Protein AF-A0A8S0GQ00-F1 (afdb_monomer_lite)

pLDDT: mean 97.74, std 0.99, range [93.31, 98.81]

Foldseek 3Di:
DLVPDDPVVSQCLQQQAPVRGFDDPVLVVVVVCCCVDPVNVVDPPDDDDSRNHGPDDD

Structure (mmCIF, N/CA/C/O backbone):
data_AF-A0A8S0GQ00-F1
#
_entry.id   AF-A0A8S0GQ00-F1
#
loop_
_atom_site.group_PDB
_atom_site.id
_atom_site.type_symbol
_atom_site.label_atom_id
_atom_site.label_alt_id
_atom_site.label_comp_id
_atom_site.label_asym_id
_atom_site.label_entity_id
_atom_site.label_seq_id
_atom_site.pdbx_PDB_ins_code
_atom_site.Cartn_x
_atom_site.Cartn_y
_atom_site.Cartn_z
_atom_site.occupancy
_atom_site.B_iso_or_equiv
_atom_site.auth_seq_id
_atom_site.auth_comp_id
_atom_site.auth_asym_id
_atom_site.auth_atom_id
_atom_sit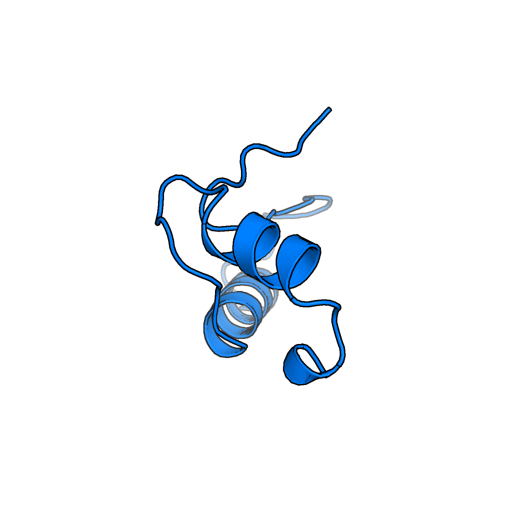e.pdbx_PDB_model_num
ATOM 1 N N . MET A 1 1 ? -1.346 -8.963 -12.217 1.00 95.44 1 MET A N 1
ATOM 2 C CA . MET A 1 1 ? -1.665 -7.628 -12.784 1.00 95.44 1 MET A CA 1
ATOM 3 C C . MET A 1 1 ? -0.410 -6.777 -12.985 1.00 95.44 1 MET A C 1
ATOM 5 O O . MET A 1 1 ? -0.194 -6.333 -14.102 1.00 95.44 1 MET A O 1
ATOM 9 N N . THR A 1 2 ? 0.470 -6.638 -11.988 1.00 96.44 2 THR A N 1
ATOM 10 C CA . THR A 1 2 ? 1.701 -5.812 -12.049 1.00 96.44 2 THR A CA 1
ATOM 11 C C . THR A 1 2 ? 2.659 -6.141 -13.202 1.00 96.44 2 THR A C 1
ATOM 13 O O . THR A 1 2 ? 3.254 -5.239 -13.780 1.00 96.44 2 THR A O 1
ATOM 16 N N . ALA A 1 3 ? 2.780 -7.412 -13.602 1.00 96.44 3 ALA A N 1
ATOM 17 C CA . ALA A 1 3 ? 3.625 -7.812 -14.735 1.00 96.44 3 ALA A CA 1
ATOM 18 C C . ALA A 1 3 ? 3.207 -7.177 -16.080 1.00 96.44 3 ALA A C 1
ATOM 20 O O . ALA A 1 3 ? 4.037 -7.057 -16.975 1.00 96.44 3 ALA A O 1
ATOM 21 N N . LYS A 1 4 ? 1.945 -6.738 -16.207 1.00 98.25 4 LYS A N 1
ATOM 22 C CA . LYS A 1 4 ? 1.421 -6.058 -17.402 1.00 98.25 4 LYS A CA 1
ATOM 23 C C . LYS A 1 4 ? 1.783 -4.565 -17.457 1.00 98.25 4 LYS A C 1
ATOM 25 O O . LYS A 1 4 ? 1.561 -3.934 -18.481 1.00 98.25 4 LYS A O 1
ATOM 30 N N . VAL A 1 5 ? 2.325 -3.993 -16.378 1.00 97.88 5 VAL A N 1
ATOM 31 C CA . VAL A 1 5 ? 2.774 -2.591 -16.341 1.00 97.88 5 VAL A CA 1
ATOM 32 C C . VAL A 1 5 ? 4.076 -2.450 -17.147 1.00 97.88 5 VAL A C 1
ATOM 34 O O . VAL A 1 5 ? 4.969 -3.289 -16.959 1.00 97.88 5 VAL A O 1
ATOM 37 N N . PRO A 1 6 ? 4.223 -1.414 -18.004 1.00 98.50 6 PRO A N 1
ATOM 38 C CA . PRO A 1 6 ? 5.448 -1.155 -18.760 1.00 98.50 6 PRO A CA 1
ATOM 39 C C . PRO A 1 6 ? 6.693 -1.119 -17.872 1.00 98.50 6 PRO A C 1
ATOM 41 O O . PRO A 1 6 ? 6.652 -0.601 -16.756 1.00 98.50 6 PRO A O 1
ATOM 44 N N . PHE A 1 7 ? 7.806 -1.656 -18.378 1.00 98.00 7 PHE A N 1
ATOM 45 C CA . PHE A 1 7 ? 9.017 -1.909 -17.592 1.00 98.00 7 PHE A CA 1
ATOM 46 C C . PHE A 1 7 ? 9.501 -0.688 -16.799 1.00 98.00 7 PHE A C 1
ATOM 48 O O . PHE A 1 7 ? 9.670 -0.793 -15.588 1.00 98.00 7 PHE A O 1
ATOM 55 N N . ALA A 1 8 ? 9.663 0.465 -17.456 1.00 98.19 8 ALA A N 1
ATOM 56 C CA . ALA A 1 8 ? 10.185 1.669 -16.810 1.00 98.19 8 ALA A CA 1
ATOM 57 C C . ALA A 1 8 ? 9.293 2.137 -15.645 1.00 98.19 8 ALA A C 1
ATOM 59 O O . ALA A 1 8 ? 9.793 2.410 -14.558 1.00 98.19 8 ALA A O 1
ATOM 60 N N . LEU A 1 9 ? 7.969 2.146 -15.841 1.00 98.12 9 LEU A N 1
ATOM 61 C CA . LEU A 1 9 ? 7.007 2.523 -14.799 1.00 98.12 9 LEU A CA 1
ATOM 62 C C . LEU A 1 9 ? 6.980 1.507 -13.654 1.00 98.12 9 LEU A C 1
ATOM 64 O O . LEU A 1 9 ? 6.925 1.885 -12.485 1.00 98.12 9 LEU A O 1
ATOM 68 N N . ARG A 1 10 ? 7.050 0.214 -13.979 1.00 98.25 10 ARG A N 1
ATOM 69 C CA . ARG A 1 10 ? 7.089 -0.858 -12.982 1.00 98.25 10 ARG A CA 1
ATOM 70 C C . ARG A 1 10 ? 8.344 -0.782 -12.115 1.00 98.25 10 ARG A C 1
ATOM 72 O O . ARG A 1 10 ? 8.244 -0.978 -10.907 1.00 98.25 10 ARG A O 1
ATOM 79 N N . GLU A 1 11 ? 9.503 -0.514 -12.712 1.00 98.25 11 GLU A N 1
ATOM 80 C CA . GLU A 1 11 ? 10.770 -0.458 -11.980 1.00 98.25 11 GLU A CA 1
ATOM 81 C C . GLU A 1 11 ? 10.901 0.822 -11.152 1.00 98.25 11 GLU A C 1
ATOM 83 O O . GLU A 1 11 ? 11.326 0.760 -9.999 1.00 98.25 11 GLU A O 1
ATOM 88 N N . ALA A 1 12 ? 10.451 1.960 -11.691 1.00 97.94 12 ALA A N 1
ATOM 89 C CA . ALA A 1 12 ? 10.335 3.204 -10.937 1.00 97.94 12 ALA A CA 1
ATOM 90 C C . ALA A 1 12 ? 9.452 3.005 -9.693 1.00 97.94 12 ALA A C 1
ATOM 92 O O . ALA A 1 12 ? 9.898 3.249 -8.575 1.00 97.94 12 ALA A O 1
ATOM 93 N N . GLY A 1 13 ? 8.245 2.451 -9.859 1.00 97.31 13 GLY A N 1
ATOM 94 C CA . GLY A 1 13 ? 7.343 2.167 -8.737 1.00 97.31 13 GLY A CA 1
ATOM 95 C C . GLY A 1 13 ? 7.915 1.181 -7.711 1.00 97.31 13 GLY A C 1
ATOM 96 O O . GLY A 1 13 ? 7.645 1.317 -6.522 1.00 97.31 13 GLY A O 1
ATOM 97 N N . ARG A 1 14 ? 8.734 0.212 -8.144 1.00 97.38 14 ARG A N 1
ATOM 98 C CA . ARG A 1 14 ? 9.397 -0.752 -7.252 1.00 97.38 14 ARG A CA 1
ATOM 99 C C . ARG A 1 14 ? 10.502 -0.114 -6.405 1.00 97.38 14 ARG A C 1
ATOM 101 O O . ARG A 1 14 ? 10.702 -0.562 -5.286 1.00 97.38 14 ARG A O 1
ATOM 108 N N . ARG A 1 15 ? 11.238 0.872 -6.930 1.00 98.06 15 ARG A N 1
ATOM 109 C CA . ARG A 1 15 ? 12.446 1.413 -6.274 1.00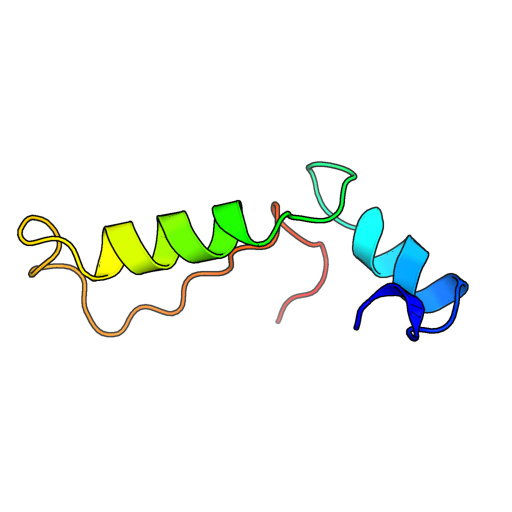 98.06 15 ARG A CA 1
ATOM 110 C C . ARG A 1 15 ? 12.267 2.784 -5.632 1.00 98.06 15 ARG A C 1
ATOM 112 O O . ARG A 1 15 ? 13.054 3.140 -4.766 1.00 98.06 15 ARG A O 1
ATOM 119 N N . MET A 1 16 ? 11.270 3.565 -6.043 1.00 98.38 16 MET A N 1
ATOM 120 C CA . MET A 1 16 ? 11.039 4.929 -5.547 1.00 98.38 16 MET A CA 1
ATOM 121 C C . MET A 1 16 ? 10.283 4.941 -4.210 1.00 98.38 16 MET A C 1
ATOM 123 O O . MET A 1 16 ? 9.198 5.521 -4.083 1.00 98.38 16 MET A O 1
ATOM 127 N N . SER A 1 17 ? 10.862 4.280 -3.215 1.00 98.25 17 SER A N 1
ATOM 128 C CA . SER A 1 17 ? 10.415 4.238 -1.826 1.00 98.25 17 SER A CA 1
ATOM 129 C C . SER A 1 17 ? 11.622 4.037 -0.916 1.00 98.25 17 SER A C 1
ATOM 131 O O . SER A 1 17 ? 12.656 3.534 -1.359 1.00 98.25 17 SER A O 1
ATOM 133 N N . SER A 1 18 ? 11.507 4.395 0.360 1.00 98.50 18 SER A N 1
ATOM 134 C CA . SER A 1 18 ? 12.610 4.205 1.313 1.00 98.50 18 SER A CA 1
ATOM 135 C C . SER A 1 18 ? 12.992 2.738 1.504 1.00 98.50 18 SER A C 1
ATOM 137 O O . SER A 1 18 ? 14.143 2.437 1.804 1.00 98.50 18 SER A O 1
ATOM 139 N N . LEU A 1 19 ? 12.050 1.812 1.297 1.00 98.31 19 LEU A N 1
ATOM 140 C CA . LEU A 1 19 ? 12.322 0.375 1.370 1.00 98.31 19 LEU A CA 1
ATOM 141 C C . LEU A 1 19 ? 12.994 -0.189 0.108 1.00 98.31 19 LEU A C 1
ATOM 143 O O . LEU A 1 19 ? 13.399 -1.350 0.122 1.00 98.31 19 LEU A O 1
ATOM 147 N N . GLY A 1 20 ? 13.082 0.581 -0.984 1.00 98.06 20 GLY A N 1
ATOM 148 C CA . GLY A 1 20 ? 13.742 0.178 -2.233 1.00 98.06 20 GLY A CA 1
ATOM 149 C C . GLY A 1 20 ? 13.127 -1.042 -2.934 1.00 98.06 20 GLY A C 1
ATOM 150 O O . GLY A 1 20 ? 13.744 -1.611 -3.836 1.00 98.06 20 GLY A O 1
ATOM 151 N N . GLN A 1 21 ? 11.929 -1.458 -2.519 1.00 98.44 21 GLN A N 1
ATOM 152 C CA . GLN A 1 21 ? 11.233 -2.645 -3.009 1.00 98.44 21 GLN A CA 1
ATOM 153 C C . GLN A 1 21 ? 9.727 -2.399 -3.160 1.00 98.44 21 GLN A C 1
ATOM 155 O O . GLN A 1 21 ? 9.146 -1.512 -2.530 1.00 98.44 21 GLN A O 1
ATOM 160 N N . GLY A 1 22 ? 9.094 -3.216 -4.006 1.00 97.75 22 GLY A N 1
ATOM 161 C CA . GLY A 1 22 ? 7.642 -3.234 -4.159 1.00 97.75 22 GLY A CA 1
ATOM 162 C C . GLY A 1 22 ? 6.994 -4.064 -3.055 1.00 97.75 22 GLY A C 1
ATOM 163 O O . GLY A 1 22 ? 7.551 -5.083 -2.657 1.00 97.75 22 GLY A O 1
ATOM 164 N N . GLY A 1 23 ? 5.817 -3.637 -2.599 1.00 98.19 23 GLY A N 1
ATOM 165 C CA . GLY A 1 23 ? 5.065 -4.351 -1.568 1.00 98.19 23 GLY A CA 1
ATOM 166 C C . GLY A 1 23 ? 4.465 -5.673 -2.047 1.00 98.19 23 GLY A C 1
ATOM 167 O O . GLY A 1 23 ? 4.331 -5.941 -3.249 1.00 98.19 23 GLY A O 1
ATOM 168 N N . LEU A 1 24 ? 4.064 -6.481 -1.075 1.00 98.50 24 LEU A N 1
ATOM 169 C CA . LEU A 1 24 ? 3.323 -7.721 -1.241 1.00 98.50 24 LEU A CA 1
ATOM 170 C C . LEU A 1 24 ? 1.832 -7.496 -0.931 1.00 98.50 24 LEU A C 1
ATOM 172 O O . LEU A 1 24 ? 1.479 -6.579 -0.191 1.00 98.50 24 LEU A O 1
ATOM 176 N N . PRO A 1 25 ? 0.920 -8.341 -1.451 1.00 98.56 25 PRO A N 1
ATOM 177 C CA . PRO A 1 25 ? -0.500 -8.254 -1.097 1.00 98.56 25 PRO A CA 1
ATOM 178 C C . PRO A 1 25 ? -0.770 -8.390 0.409 1.00 98.56 25 PRO A C 1
ATOM 180 O O . PRO A 1 25 ? -1.719 -7.793 0.912 1.00 98.56 25 PRO A O 1
ATOM 183 N N . GLN A 1 26 ? 0.070 -9.150 1.122 1.00 98.69 26 GLN A N 1
ATOM 184 C CA . GLN A 1 26 ? -0.031 -9.328 2.570 1.00 98.69 26 GLN A CA 1
ATOM 185 C C . GLN A 1 26 ? 0.131 -8.006 3.331 1.00 98.69 26 GLN A C 1
ATOM 187 O O . GLN A 1 26 ? -0.651 -7.757 4.240 1.00 98.69 26 GLN A O 1
ATOM 192 N N . ASP A 1 27 ? 1.043 -7.126 2.913 1.00 98.62 27 ASP A N 1
ATOM 193 C CA . ASP A 1 27 ? 1.281 -5.836 3.580 1.00 98.62 27 ASP A CA 1
ATOM 194 C C . ASP A 1 27 ? 0.006 -4.972 3.604 1.00 98.62 27 ASP A C 1
ATOM 196 O O . ASP A 1 27 ? -0.316 -4.306 4.588 1.00 98.62 27 ASP A O 1
ATOM 200 N N . VAL A 1 28 ? -0.761 -5.004 2.506 1.00 98.69 28 VAL A N 1
ATOM 201 C CA . VAL A 1 28 ? -2.054 -4.312 2.410 1.00 98.69 28 VAL A CA 1
ATOM 202 C C . VAL A 1 28 ? -3.102 -5.009 3.276 1.00 98.69 28 VAL A C 1
ATOM 204 O O . VAL A 1 28 ? -3.867 -4.338 3.968 1.00 98.69 28 VAL A O 1
ATOM 207 N N . ALA A 1 29 ? -3.139 -6.344 3.254 1.00 98.69 29 ALA A N 1
ATOM 208 C CA . ALA A 1 29 ? -4.083 -7.124 4.047 1.00 98.69 29 ALA A CA 1
ATOM 209 C C . ALA A 1 29 ? -3.893 -6.902 5.555 1.00 98.69 29 ALA A C 1
ATOM 211 O O . ALA A 1 29 ? -4.881 -6.761 6.269 1.00 98.69 29 ALA A O 1
ATOM 212 N N . GLU A 1 30 ? -2.652 -6.804 6.033 1.00 98.81 30 GLU A N 1
ATOM 213 C CA . GLU A 1 30 ? -2.336 -6.531 7.438 1.00 98.81 30 GLU A CA 1
ATOM 214 C C . GLU A 1 30 ? -2.813 -5.142 7.872 1.00 98.81 30 GLU A C 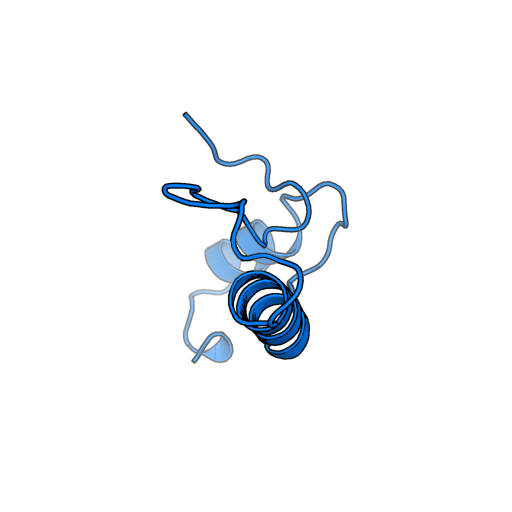1
ATOM 216 O O . GLU A 1 30 ? -3.437 -5.012 8.924 1.00 98.81 30 GLU A O 1
ATOM 221 N N . ALA A 1 31 ? -2.614 -4.113 7.043 1.00 98.50 31 ALA A N 1
ATOM 222 C CA . ALA A 1 31 ? -3.123 -2.771 7.327 1.00 98.50 31 ALA A CA 1
ATOM 223 C C . ALA A 1 31 ? -4.663 -2.732 7.387 1.00 98.50 31 ALA A C 1
ATOM 225 O O . ALA A 1 31 ? -5.240 -2.089 8.266 1.00 98.50 31 ALA A O 1
ATOM 226 N N . VAL A 1 32 ? -5.338 -3.448 6.480 1.00 98.38 32 VAL A N 1
ATOM 227 C CA . VAL A 1 32 ? -6.806 -3.577 6.484 1.00 98.38 32 VAL A CA 1
ATOM 228 C C . VAL A 1 32 ? -7.287 -4.354 7.710 1.00 98.38 32 VAL A C 1
ATOM 230 O O . VAL A 1 32 ? -8.229 -3.923 8.371 1.00 98.38 32 VAL A O 1
ATOM 233 N N . ALA A 1 33 ? -6.635 -5.469 8.047 1.00 98.31 33 ALA A N 1
ATOM 234 C CA . ALA A 1 33 ? -6.963 -6.268 9.223 1.00 98.31 33 ALA A CA 1
ATOM 235 C C . ALA A 1 33 ? -6.784 -5.459 10.514 1.00 98.31 33 ALA A C 1
ATOM 237 O O . ALA A 1 33 ? -7.651 -5.494 11.384 1.00 98.31 33 ALA A O 1
ATOM 238 N N . TRP A 1 34 ? -5.715 -4.663 10.605 1.00 98.12 34 TRP A N 1
ATOM 239 C CA . TRP A 1 34 ? -5.499 -3.745 11.717 1.00 98.12 34 TRP A CA 1
ATOM 240 C C . TRP A 1 34 ? -6.598 -2.684 11.820 1.00 98.12 34 TRP A C 1
ATOM 242 O O . TRP A 1 34 ? -7.037 -2.395 12.927 1.00 98.12 34 TRP A O 1
ATOM 252 N N . LEU A 1 35 ? -7.093 -2.123 10.714 1.00 97.38 35 LEU A N 1
ATOM 253 C CA . LEU A 1 35 ? -8.230 -1.191 10.763 1.00 97.38 35 LEU A CA 1
ATOM 254 C C . LEU A 1 35 ? -9.545 -1.888 11.159 1.00 97.38 35 LEU A C 1
ATOM 256 O O . LEU A 1 35 ? -10.390 -1.272 11.802 1.00 97.38 35 LEU A O 1
ATOM 260 N N . GLY A 1 36 ? -9.722 -3.159 10.789 1.00 96.81 36 GLY A N 1
ATOM 261 C CA . GLY A 1 36 ? -10.949 -3.926 11.029 1.00 96.81 36 GLY A CA 1
ATOM 262 C C . GLY A 1 36 ? -11.018 -4.679 12.363 1.00 96.81 36 GLY A C 1
ATOM 263 O O . GLY A 1 36 ? -12.080 -5.196 12.709 1.00 96.81 36 GLY A O 1
ATOM 264 N N . GLN A 1 37 ? -9.917 -4.786 13.110 1.00 97.56 37 GLN A N 1
ATOM 265 C CA . GLN A 1 37 ? -9.897 -5.546 14.362 1.00 97.56 37 GLN A CA 1
ATOM 266 C C . GLN A 1 37 ? -10.663 -4.825 15.495 1.00 97.56 37 GLN A C 1
ATOM 268 O O . GLN A 1 37 ? -10.678 -3.592 15.542 1.00 97.56 37 GLN A O 1
ATOM 273 N N . PRO A 1 38 ? -11.207 -5.558 16.489 1.00 97.38 38 PRO A N 1
ATOM 274 C CA . PRO A 1 38 ? -12.007 -4.970 17.572 1.00 97.38 38 PRO A CA 1
ATOM 275 C C . PRO A 1 38 ? -11.314 -3.848 18.362 1.00 97.38 38 PRO A C 1
ATOM 277 O O . PRO A 1 38 ? -11.965 -2.905 18.801 1.00 97.38 38 PRO A O 1
ATOM 280 N N . GLY A 1 39 ? -9.990 -3.925 18.529 1.00 97.38 39 GLY A N 1
ATOM 281 C CA . GLY A 1 39 ? -9.208 -2.933 19.276 1.00 97.38 39 GLY A CA 1
ATOM 282 C C . GLY A 1 39 ? -9.021 -1.584 18.570 1.00 97.38 39 GLY A C 1
ATOM 283 O O . GLY A 1 39 ? -8.589 -0.629 19.208 1.00 97.38 39 GLY A O 1
ATOM 284 N N . SER A 1 40 ? -9.349 -1.479 17.280 1.00 97.62 40 SER A N 1
ATOM 285 C CA . SER A 1 40 ? -9.079 -0.283 16.470 1.00 97.62 40 SER A CA 1
ATOM 286 C C . SER A 1 40 ? -10.285 0.651 16.325 1.00 97.62 40 SER A C 1
ATOM 288 O O . SER A 1 40 ? -10.219 1.613 15.568 1.00 97.62 40 SER A O 1
ATOM 290 N N . GLY A 1 41 ? -11.372 0.429 17.076 1.00 95.75 41 GLY A N 1
ATOM 291 C CA . GLY A 1 41 ? -12.623 1.195 16.946 1.00 95.75 41 GLY A CA 1
ATOM 292 C C . GLY A 1 41 ? -12.508 2.714 17.163 1.00 95.75 41 GLY A C 1
ATOM 293 O O . GLY A 1 41 ? -13.375 3.458 16.715 1.00 95.75 41 GLY A O 1
ATOM 294 N N . ALA A 1 42 ? -11.438 3.194 17.808 1.00 97.31 42 ALA A N 1
ATOM 295 C CA . ALA A 1 42 ? -11.155 4.625 17.964 1.00 97.31 4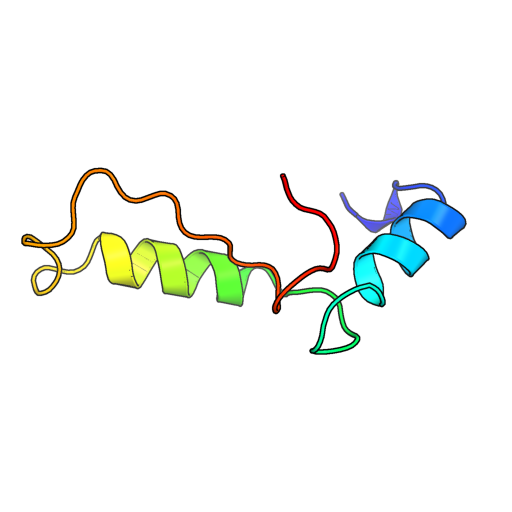2 ALA A CA 1
ATOM 296 C C . ALA A 1 42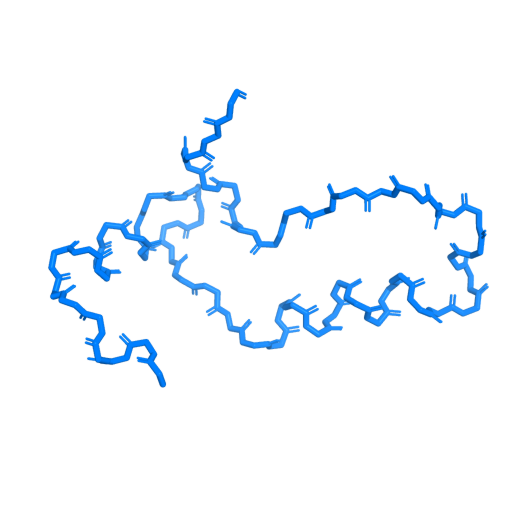 ? -10.458 5.263 16.740 1.00 97.31 42 ALA A C 1
ATOM 298 O O . ALA A 1 42 ? -10.328 6.485 16.677 1.00 97.31 42 ALA A O 1
ATOM 299 N N . VAL A 1 43 ? -10.000 4.466 15.769 1.00 97.44 43 VAL A N 1
ATOM 300 C CA . VAL A 1 43 ? -9.316 4.935 14.557 1.00 97.44 43 VAL A CA 1
ATOM 301 C C . VAL A 1 43 ? -10.320 4.992 13.407 1.00 97.44 43 VAL A C 1
ATOM 303 O O . VAL A 1 43 ? -10.671 3.975 12.819 1.00 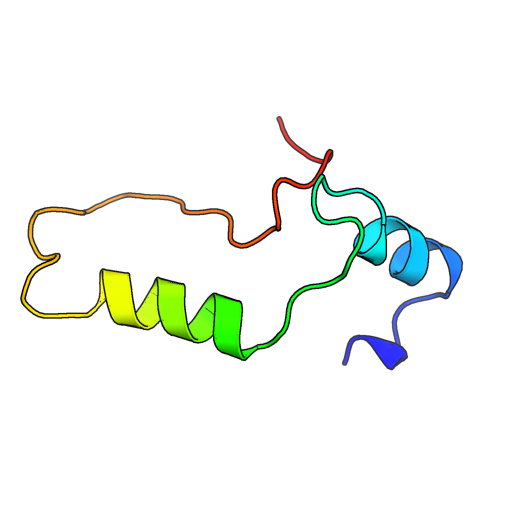97.44 43 VAL A O 1
ATOM 306 N N . SER A 1 44 ? -10.784 6.197 13.069 1.00 96.69 44 SER A N 1
ATOM 307 C CA . SER A 1 44 ? -11.782 6.423 12.015 1.00 96.69 44 SER A CA 1
ATOM 308 C C . SER A 1 44 ? -11.397 7.588 11.101 1.00 96.69 44 SER A C 1
ATOM 310 O O . SER A 1 44 ? -10.634 8.475 11.491 1.00 96.69 44 SER A O 1
ATOM 312 N N . GLY A 1 45 ? -11.895 7.569 9.860 1.00 96.62 45 GLY A N 1
ATOM 313 C CA . GLY A 1 45 ? -11.677 8.628 8.865 1.00 96.62 45 GLY A CA 1
ATOM 314 C C . GLY A 1 45 ? -10.234 8.766 8.363 1.00 96.62 45 GLY A C 1
ATOM 315 O O . GLY A 1 45 ? -9.883 9.798 7.799 1.00 96.62 45 GLY A O 1
ATOM 316 N N . GLN A 1 46 ? -9.387 7.758 8.581 1.00 96.62 46 GLN A N 1
ATOM 317 C CA . GLN A 1 46 ? -7.972 7.808 8.216 1.00 96.62 46 GLN A CA 1
ATOM 318 C C . GLN A 1 46 ? -7.730 7.340 6.776 1.00 96.62 46 GLN A C 1
ATOM 320 O O . GLN A 1 46 ? -8.322 6.363 6.320 1.00 96.62 46 GLN A O 1
ATOM 325 N N . ALA A 1 47 ? -6.789 7.992 6.090 1.00 96.56 47 ALA A N 1
ATOM 326 C CA . ALA A 1 47 ? -6.215 7.520 4.834 1.00 96.56 47 ALA A CA 1
ATOM 327 C C . ALA A 1 47 ? -4.775 7.044 5.081 1.00 96.56 47 ALA A C 1
ATOM 329 O O . ALA A 1 47 ? -3.857 7.848 5.233 1.00 96.56 47 ALA A O 1
ATOM 330 N N . LEU A 1 48 ? -4.576 5.725 5.133 1.00 97.44 48 LEU A N 1
ATOM 331 C CA . LEU A 1 48 ? -3.275 5.112 5.405 1.00 97.44 48 LEU A CA 1
ATOM 332 C C . LEU A 1 48 ? -2.602 4.647 4.108 1.00 97.44 48 LEU A C 1
ATOM 334 O O . LEU A 1 48 ? -3.140 3.819 3.373 1.00 97.44 48 LEU A O 1
ATOM 338 N N . ARG A 1 49 ? -1.389 5.141 3.835 1.00 98.44 49 ARG A N 1
ATOM 339 C CA . ARG A 1 49 ? -0.589 4.696 2.685 1.00 98.44 49 ARG A CA 1
ATOM 340 C C . ARG A 1 49 ? 0.243 3.459 3.029 1.00 98.44 49 ARG A C 1
ATOM 342 O O . ARG A 1 49 ? 1.218 3.560 3.766 1.00 98.44 49 ARG A O 1
ATOM 349 N N . VAL A 1 50 ? -0.040 2.333 2.378 1.00 98.56 50 VAL A N 1
ATOM 350 C CA . VAL A 1 50 ? 0.793 1.115 2.427 1.00 98.56 50 VAL A CA 1
ATOM 351 C C . VAL A 1 50 ? 1.791 1.136 1.265 1.00 98.56 50 VAL A C 1
ATOM 353 O O . VAL A 1 50 ? 1.579 0.517 0.227 1.00 98.56 50 VAL A O 1
ATOM 356 N N . CYS A 1 51 ? 2.835 1.961 1.380 1.00 98.50 51 CYS A N 1
ATOM 357 C CA . CYS A 1 51 ? 3.696 2.293 0.233 1.00 98.50 51 CYS A CA 1
ATOM 358 C C . CYS A 1 51 ? 5.207 2.189 0.481 1.00 98.50 51 CYS A C 1
ATOM 360 O O . CYS A 1 51 ? 5.980 2.611 -0.378 1.00 98.50 51 CYS A O 1
ATOM 362 N N . GLY A 1 52 ? 5.639 1.697 1.647 1.00 98.25 52 GLY A N 1
ATOM 363 C CA . GLY A 1 52 ? 7.064 1.665 2.005 1.00 98.25 52 GLY A CA 1
ATOM 364 C C . GLY A 1 52 ? 7.727 3.050 2.011 1.00 98.25 52 GLY A C 1
ATOM 365 O O . GLY A 1 52 ? 8.914 3.159 1.720 1.00 98.25 52 GLY A O 1
ATOM 366 N N . GLN A 1 53 ? 6.940 4.101 2.285 1.00 98.50 53 GLN A N 1
ATOM 367 C CA . GLN A 1 53 ? 7.308 5.513 2.134 1.00 98.50 53 GLN A CA 1
ATOM 368 C C . GLN A 1 53 ? 7.741 5.864 0.698 1.00 98.50 53 GLN A C 1
ATOM 370 O O . GLN A 1 53 ? 8.886 6.229 0.435 1.00 98.50 53 GLN A O 1
ATOM 375 N N . SER A 1 54 ? 6.816 5.738 -0.256 1.00 98.50 54 SER A N 1
ATOM 376 C CA . SER A 1 54 ? 7.065 6.145 -1.642 1.00 98.50 54 SER A CA 1
ATOM 377 C C . SER A 1 54 ? 7.301 7.655 -1.768 1.00 98.50 54 SER A C 1
ATOM 379 O O . SER A 1 54 ? 6.634 8.446 -1.101 1.00 98.50 54 SER A O 1
ATOM 381 N N . LEU A 1 55 ? 8.204 8.037 -2.680 1.00 98.19 55 LEU A N 1
ATOM 382 C CA . LEU A 1 55 ? 8.539 9.434 -2.994 1.00 98.19 55 LEU A CA 1
ATOM 383 C C . LEU A 1 55 ? 7.369 10.226 -3.601 1.00 98.19 55 LEU A C 1
ATOM 385 O O . LEU A 1 55 ? 7.369 11.451 -3.556 1.00 98.19 55 LEU A O 1
ATOM 389 N N . LEU A 1 56 ? 6.382 9.546 -4.192 1.00 97.56 56 LEU A N 1
ATOM 390 C CA . LEU A 1 56 ? 5.200 10.199 -4.756 1.00 97.56 56 LEU A CA 1
ATOM 391 C C . LEU A 1 56 ? 4.284 10.698 -3.629 1.00 97.56 56 LEU A C 1
ATOM 393 O O . LEU A 1 56 ? 4.011 9.954 -2.684 1.00 97.56 56 LEU A O 1
ATOM 397 N N . GLY A 1 57 ? 3.772 11.921 -3.740 1.00 96.31 57 GLY A N 1
ATOM 398 C CA . GLY A 1 57 ? 2.900 12.555 -2.749 1.00 96.31 57 GLY A CA 1
ATOM 399 C C . GLY A 1 57 ? 2.387 13.915 -3.226 1.00 96.31 57 GLY A C 1
ATOM 400 O O . GLY A 1 57 ? 2.728 14.339 -4.331 1.00 96.31 57 GLY A O 1
ATOM 401 N N . ALA A 1 58 ? 1.562 14.552 -2.397 1.00 93.31 58 ALA A N 1
ATOM 402 C CA . ALA A 1 58 ? 1.130 15.942 -2.529 1.00 93.31 58 ALA A CA 1
ATOM 403 C C . ALA A 1 58 ? 1.734 16.765 -1.388 1.00 93.31 58 ALA A C 1
ATOM 405 O O . ALA A 1 58 ? 1.929 16.165 -0.302 1.00 93.31 58 ALA A O 1
#

Secondary structure (DSSP, 8-state):
-GGGS-HHHHHHHHHSBTT-SPPPHHHHHHHHHHHHSGGGTT--S-----SSSBS---

Sequence (58 aa):
MTAKVPFALREAGRRMSSLGQGGLPQDVAEAVAWLGQPGSGAVSGQALRVCGQSLLGA

Radius of gyration: 14.0 Å; chains: 1; bounding box: 26×25×38 Å